Protein AF-V5GYK9-F1 (afdb_monomer_lite)

InterPro domains:
  IPR052269 Golgi apparatus maintenance and PI4KB interaction protein [PTHR22973] (2-96)

Organism: Anoplophora glabripennis (NCBI:txid217634)

Radius of gyration: 25.39 Å; chains: 1; bounding box: 50×45×72 Å

Foldseek 3Di:
DVVVVVVVVVVVVVVVVVVVVVVVVVVVVVVVVVVVVLVVLLVVLCVVCVVVLLVVLCVVDPPDVPSSVVSSVVVSVVVSVVVVVVVVVCVVDPPNVVPVPPPDD

Secondary structure (DSSP, 8-state):
-HHHHHHHHHHHHHHHHHHHHHHHHHHHHHHHHHHHHHHHHHHHHHHHHHHHHHHHHHHHSTT-HHHHHHHHHHHHHHHHHHHHHHHHHHHH-TTGGGTTSS---

Structure (mmCIF, N/CA/C/O backbone):
data_AF-V5GYK9-F1
#
_entry.id   AF-V5GYK9-F1
#
loop_
_atom_site.group_PDB
_atom_site.id
_atom_site.type_symbol
_atom_site.label_atom_id
_atom_site.label_alt_id
_atom_site.label_comp_id
_atom_site.label_asym_id
_atom_site.label_entity_id
_atom_site.label_seq_id
_atom_site.pdbx_PDB_ins_code
_atom_site.Cartn_x
_atom_site.Cartn_y
_atom_site.Cartn_z
_atom_site.occupancy
_atom_site.B_iso_or_equiv
_atom_site.auth_seq_id
_atom_site.auth_comp_id
_atom_site.auth_asym_id
_atom_site.auth_atom_id
_atom_site.pdbx_PDB_model_num
ATOM 1 N N . ARG A 1 1 ? 27.685 2.280 -54.224 1.00 64.06 1 ARG A N 1
ATOM 2 C CA . ARG A 1 1 ? 28.354 2.456 -52.909 1.00 64.06 1 ARG A CA 1
ATOM 3 C C . ARG A 1 1 ? 27.476 3.265 -51.952 1.00 64.06 1 ARG A C 1
ATOM 5 O O . ARG A 1 1 ? 27.066 2.670 -50.975 1.00 64.06 1 ARG A O 1
ATOM 12 N N . LYS A 1 2 ? 27.051 4.496 -52.290 1.00 73.31 2 LYS A N 1
ATOM 13 C CA . LYS A 1 2 ? 26.151 5.321 -51.447 1.00 73.31 2 LYS A CA 1
ATOM 14 C C . LYS A 1 2 ? 24.821 4.654 -51.027 1.00 73.31 2 LYS A C 1
ATOM 16 O O . LYS A 1 2 ? 24.480 4.709 -49.859 1.00 73.31 2 LYS A O 1
ATOM 21 N N . ALA A 1 3 ? 24.126 3.955 -51.933 1.00 78.44 3 ALA A N 1
ATOM 22 C CA . ALA A 1 3 ? 22.842 3.307 -51.613 1.00 78.44 3 ALA A CA 1
ATOM 23 C C . ALA A 1 3 ? 22.942 2.191 -50.546 1.00 78.44 3 ALA A C 1
ATOM 25 O O . ALA A 1 3 ? 22.104 2.123 -49.659 1.00 78.44 3 ALA A O 1
ATOM 26 N N . LYS A 1 4 ? 24.006 1.371 -50.580 1.00 81.06 4 LYS A N 1
ATOM 27 C CA . LYS A 1 4 ? 24.253 0.330 -49.558 1.00 81.06 4 LYS A CA 1
ATOM 28 C C . LYS A 1 4 ? 24.602 0.920 -48.188 1.00 81.06 4 LYS A C 1
ATOM 30 O O . LYS A 1 4 ? 24.354 0.300 -47.163 1.00 81.06 4 LYS A O 1
ATOM 35 N N . GLU A 1 5 ? 25.219 2.096 -48.175 1.00 79.44 5 GLU A N 1
ATOM 36 C CA . GLU A 1 5 ? 25.622 2.786 -46.949 1.00 79.44 5 GLU A CA 1
ATOM 37 C C . GLU A 1 5 ? 24.421 3.459 -46.265 1.00 79.44 5 GLU A C 1
ATOM 39 O O . GLU A 1 5 ? 24.307 3.430 -45.044 1.00 79.44 5 GLU A O 1
ATOM 44 N N . GLU A 1 6 ? 23.491 4.004 -47.054 1.00 83.19 6 GLU A N 1
ATOM 45 C CA . GLU A 1 6 ? 22.224 4.557 -46.566 1.00 83.19 6 GLU A CA 1
ATOM 46 C C . GLU A 1 6 ? 21.278 3.466 -46.037 1.00 83.19 6 GLU A C 1
ATOM 48 O O . GLU A 1 6 ? 20.672 3.638 -44.983 1.00 83.19 6 GLU A O 1
ATOM 53 N N . GLU A 1 7 ? 21.189 2.327 -46.727 1.00 85.69 7 GLU A N 1
ATOM 54 C CA . GLU A 1 7 ? 20.417 1.161 -46.280 1.00 85.69 7 GLU A CA 1
ATOM 55 C C . GLU A 1 7 ? 20.956 0.596 -44.956 1.00 85.69 7 GLU A C 1
ATOM 57 O O . GLU A 1 7 ? 20.190 0.380 -44.021 1.00 85.69 7 GLU A O 1
ATOM 62 N N . SER A 1 8 ? 22.282 0.463 -44.830 1.00 86.94 8 SER A N 1
ATOM 63 C CA . SER A 1 8 ? 22.931 0.039 -43.582 1.00 86.94 8 SER A CA 1
ATOM 64 C C . SER A 1 8 ? 22.655 1.005 -42.419 1.00 86.94 8 SER A C 1
ATOM 66 O O . SER A 1 8 ? 22.355 0.570 -41.311 1.00 86.94 8 SER A O 1
ATOM 68 N N . ARG A 1 9 ? 22.671 2.325 -42.667 1.00 89.88 9 ARG A N 1
ATOM 69 C CA . ARG A 1 9 ? 22.316 3.329 -41.645 1.00 89.88 9 ARG A CA 1
ATOM 70 C C . ARG A 1 9 ? 20.864 3.215 -41.184 1.00 89.88 9 ARG A C 1
ATOM 72 O O . ARG A 1 9 ? 20.625 3.290 -39.985 1.00 89.88 9 ARG A O 1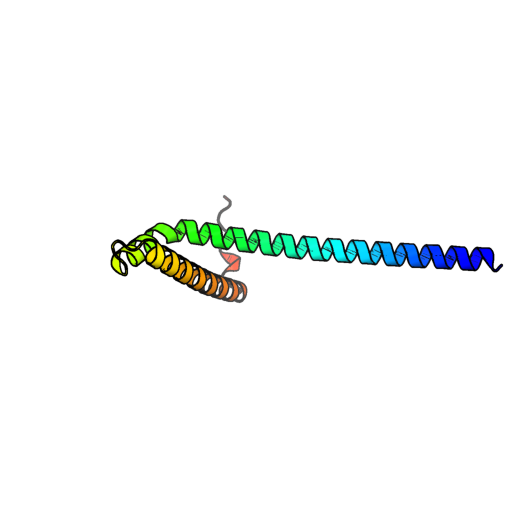
ATOM 79 N N . LYS A 1 10 ? 19.919 3.008 -42.107 1.00 92.00 10 LYS A N 1
ATOM 80 C CA . LYS A 1 10 ? 18.493 2.842 -41.771 1.00 92.00 10 LYS A CA 1
ATOM 81 C C . LYS A 1 10 ? 18.243 1.586 -40.938 1.00 92.00 10 LYS A C 1
ATOM 83 O O . LYS A 1 10 ? 17.485 1.652 -39.981 1.00 92.00 10 LYS A O 1
ATOM 88 N N . LEU A 1 11 ? 18.913 0.476 -41.258 1.00 92.25 11 LEU A N 1
ATOM 89 C CA . LEU A 1 11 ? 18.813 -0.764 -40.479 1.00 92.25 11 LEU A CA 1
ATOM 90 C C . LEU A 1 11 ? 19.337 -0.591 -39.047 1.00 92.25 11 LEU A C 1
ATOM 92 O O . LEU A 1 11 ? 18.701 -1.058 -38.110 1.00 92.25 11 LEU A O 1
ATOM 96 N N . ILE A 1 12 ? 20.461 0.113 -38.872 1.00 92.06 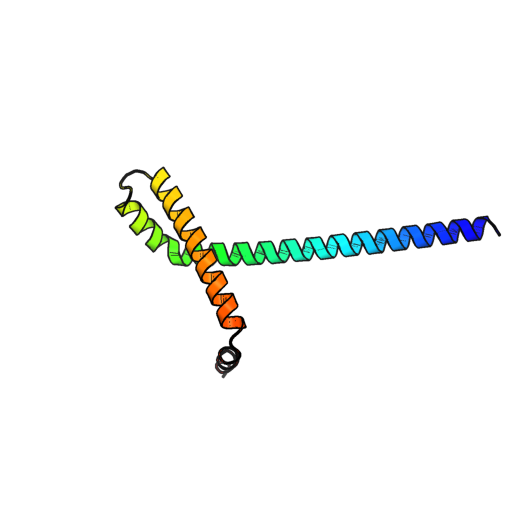12 ILE A N 1
ATOM 97 C CA . ILE A 1 12 ? 21.015 0.399 -37.539 1.00 92.06 12 ILE A CA 1
ATOM 98 C C . ILE A 1 12 ? 20.064 1.301 -36.741 1.00 92.06 12 ILE A C 1
ATOM 100 O O . ILE A 1 12 ? 19.773 1.000 -35.590 1.00 92.06 12 ILE A O 1
ATOM 104 N N . GLU A 1 13 ? 19.533 2.364 -37.351 1.00 91.12 13 GLU A N 1
ATOM 105 C CA . GLU A 1 13 ? 18.589 3.277 -36.690 1.00 91.12 13 GLU A CA 1
ATOM 106 C C . GLU A 1 13 ? 17.280 2.570 -36.292 1.00 91.12 13 GLU A C 1
ATOM 108 O O . GLU A 1 13 ? 16.744 2.802 -35.206 1.00 91.12 13 GLU A O 1
ATOM 113 N N . GLU A 1 14 ? 16.767 1.678 -37.143 1.00 91.31 14 GLU A N 1
ATOM 114 C CA . GLU A 1 14 ? 15.575 0.880 -36.850 1.00 91.31 14 GLU A CA 1
ATOM 115 C C . GLU A 1 14 ? 15.827 -0.129 -35.720 1.00 91.31 14 GLU A C 1
ATOM 117 O O . GLU A 1 14 ? 14.997 -0.251 -34.817 1.00 91.31 14 GLU A O 1
ATOM 122 N N . GLU A 1 15 ? 16.989 -0.791 -35.709 1.00 91.25 15 GLU A N 1
ATOM 123 C CA . GLU A 1 15 ? 17.385 -1.708 -34.635 1.00 91.25 15 GLU A CA 1
ATOM 124 C C . GLU A 1 15 ? 17.580 -0.974 -33.297 1.00 91.25 15 GLU A C 1
ATOM 126 O O . GLU A 1 15 ? 17.112 -1.446 -32.260 1.00 91.25 15 GLU A O 1
ATOM 131 N N . GLU A 1 16 ? 18.214 0.203 -33.298 1.00 92.38 16 GLU A N 1
ATOM 132 C CA . GLU A 1 16 ? 18.362 1.040 -32.100 1.00 92.38 16 GLU A CA 1
ATOM 133 C C . GLU A 1 16 ? 17.006 1.521 -31.575 1.00 92.38 16 GLU A C 1
ATOM 135 O O . GLU A 1 16 ? 16.753 1.498 -30.367 1.00 92.38 16 GLU A O 1
ATOM 140 N N . LYS A 1 17 ? 16.097 1.909 -32.475 1.00 94.75 17 LYS A N 1
ATOM 141 C CA . LYS A 1 17 ? 14.736 2.312 -32.111 1.00 94.75 17 LYS A CA 1
ATOM 142 C C . LYS A 1 17 ? 13.930 1.147 -31.539 1.00 94.75 17 LYS A C 1
ATOM 144 O O . LYS A 1 17 ? 13.179 1.349 -30.582 1.00 94.75 17 LYS A O 1
ATOM 149 N N . LEU A 1 18 ? 14.086 -0.054 -32.096 1.00 94.62 18 LEU A N 1
ATOM 150 C CA . LEU A 1 18 ? 13.443 -1.261 -31.586 1.00 94.62 18 LEU A CA 1
ATOM 151 C C . LEU A 1 18 ? 13.966 -1.601 -30.188 1.00 94.62 18 LEU A C 1
ATOM 153 O O . LEU A 1 18 ? 13.162 -1.698 -29.264 1.00 94.62 18 LEU A O 1
ATOM 157 N N . LYS A 1 19 ? 15.293 -1.654 -30.008 1.00 94.25 19 LYS A N 1
ATOM 158 C CA . LYS A 1 19 ? 15.937 -1.902 -28.707 1.00 94.25 19 LYS A CA 1
ATOM 159 C C . LYS A 1 19 ? 15.482 -0.908 -27.645 1.00 94.25 19 LYS A C 1
ATOM 161 O O . LYS A 1 19 ? 15.098 -1.311 -26.551 1.00 94.25 19 LYS A O 1
ATOM 166 N N . LYS A 1 20 ? 15.451 0.385 -27.979 1.00 93.38 20 LYS A N 1
ATOM 167 C CA . LYS A 1 20 ? 14.966 1.422 -27.062 1.00 93.38 20 LYS A CA 1
ATOM 168 C C . LYS A 1 20 ? 13.494 1.221 -26.696 1.00 93.38 20 LYS A C 1
ATOM 170 O O . LYS A 1 20 ? 13.131 1.355 -25.533 1.00 93.38 20 LYS A O 1
ATOM 175 N N . SER A 1 21 ? 12.646 0.874 -27.664 1.00 93.25 21 SER A N 1
ATOM 176 C CA . SER A 1 21 ? 11.229 0.603 -27.397 1.00 93.25 21 SER A CA 1
ATOM 177 C C . SER A 1 21 ? 11.026 -0.638 -26.522 1.00 93.25 21 SER A C 1
ATOM 179 O O . SER A 1 21 ? 10.135 -0.649 -25.674 1.00 93.25 21 SER A O 1
ATOM 181 N N . GLU A 1 22 ? 11.829 -1.683 -26.709 1.00 94.12 22 GLU A N 1
ATOM 182 C CA . GLU A 1 22 ? 11.799 -2.886 -25.872 1.00 94.12 22 GLU A CA 1
ATOM 183 C C . GLU A 1 22 ? 12.261 -2.594 -24.442 1.00 94.12 22 GLU A C 1
ATOM 185 O O . GLU A 1 22 ? 11.620 -3.043 -23.493 1.00 94.12 22 GLU A O 1
ATOM 190 N N . GLU A 1 23 ? 13.308 -1.786 -24.277 1.00 94.06 23 GLU A N 1
ATOM 191 C CA . GLU A 1 23 ? 13.781 -1.332 -22.968 1.00 94.06 23 GLU A CA 1
ATOM 192 C C . GLU A 1 23 ? 12.723 -0.484 -22.246 1.00 94.06 23 GLU A C 1
ATOM 194 O O . GLU A 1 23 ? 12.416 -0.732 -21.080 1.00 94.06 23 GLU A O 1
ATOM 199 N N . GLU A 1 24 ? 12.082 0.456 -22.947 1.00 93.94 24 GLU A N 1
ATOM 200 C CA . GLU A 1 24 ? 10.978 1.256 -22.403 1.00 93.94 24 GLU A CA 1
ATOM 201 C C . GLU A 1 24 ? 9.797 0.379 -21.960 1.00 93.94 24 GLU A C 1
ATOM 203 O O . GLU A 1 24 ? 9.250 0.578 -20.871 1.00 93.94 24 GLU A O 1
ATOM 208 N N . LYS A 1 25 ? 9.423 -0.626 -22.764 1.00 95.06 25 LYS A N 1
ATOM 209 C CA . LYS A 1 25 ? 8.373 -1.595 -22.407 1.00 95.06 25 LYS A CA 1
ATOM 210 C C . LYS A 1 25 ? 8.755 -2.413 -21.183 1.00 95.06 25 LYS A C 1
ATOM 212 O O . LYS A 1 25 ? 7.924 -2.595 -20.297 1.00 95.06 25 LYS A O 1
ATOM 217 N N . PHE A 1 26 ? 9.999 -2.878 -21.117 1.00 94.81 26 PHE A N 1
ATOM 218 C CA . PHE A 1 26 ? 10.493 -3.632 -19.975 1.00 94.81 26 PHE A CA 1
ATOM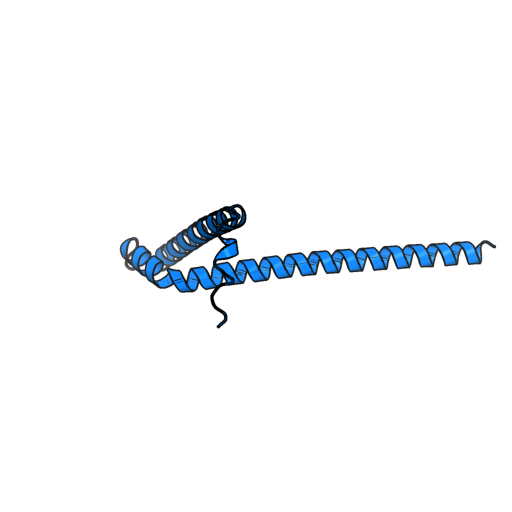 219 C C . PHE A 1 26 ? 10.433 -2.794 -18.693 1.00 94.81 26 PHE A C 1
ATOM 221 O O . PHE A 1 26 ? 9.896 -3.255 -17.688 1.00 94.81 26 PHE A O 1
ATOM 228 N N . ILE A 1 27 ? 10.903 -1.543 -18.735 1.00 95.19 27 ILE A N 1
ATOM 229 C CA . ILE A 1 27 ? 10.844 -0.619 -17.594 1.00 95.19 27 ILE A CA 1
ATOM 230 C C . ILE A 1 27 ? 9.392 -0.370 -17.172 1.00 95.19 27 ILE A C 1
ATOM 232 O O . ILE A 1 27 ? 9.081 -0.448 -15.983 1.00 95.19 27 ILE A O 1
ATOM 236 N N . GLN A 1 28 ? 8.485 -0.117 -18.122 1.00 94.06 28 GLN A N 1
ATOM 237 C CA . GLN A 1 28 ? 7.066 0.052 -17.804 1.00 94.06 28 GLN A CA 1
ATOM 238 C C . GLN A 1 28 ? 6.464 -1.189 -17.147 1.00 94.06 28 GLN A C 1
ATOM 240 O O . GLN A 1 28 ? 5.740 -1.066 -16.162 1.00 94.06 28 GLN A O 1
ATOM 245 N N . GLU A 1 29 ? 6.772 -2.381 -17.653 1.00 94.38 29 GLU A N 1
ATOM 246 C CA . GLU A 1 29 ? 6.278 -3.626 -17.073 1.00 94.38 29 GLU A CA 1
ATOM 247 C C . GLU A 1 29 ? 6.778 -3.819 -15.635 1.00 94.38 29 GLU A C 1
ATOM 249 O O . GLU A 1 29 ? 6.002 -4.225 -14.768 1.00 94.38 29 GLU A O 1
ATOM 254 N N . GLN A 1 30 ? 8.042 -3.487 -15.351 1.00 93.81 30 GLN A N 1
ATOM 255 C CA . GLN A 1 30 ? 8.579 -3.539 -13.988 1.00 93.81 30 GLN A CA 1
ATOM 256 C C . GLN A 1 30 ? 7.860 -2.560 -13.053 1.00 93.81 30 GLN A C 1
ATOM 258 O O . GLN A 1 30 ? 7.444 -2.956 -11.965 1.00 93.81 30 GLN A O 1
ATOM 263 N N . LEU A 1 31 ? 7.644 -1.314 -13.489 1.00 94.38 31 LEU A N 1
ATOM 264 C CA . LEU A 1 31 ? 6.919 -0.312 -12.701 1.00 94.38 31 LEU A CA 1
ATOM 265 C C . LEU A 1 31 ? 5.480 -0.751 -12.402 1.00 94.38 31 LEU A C 1
ATOM 267 O O . LEU A 1 31 ? 5.018 -0.634 -11.269 1.00 94.38 31 LEU A O 1
ATOM 271 N N . LEU A 1 32 ? 4.784 -1.313 -13.395 1.00 95.31 32 LEU A N 1
ATOM 272 C CA . LEU A 1 32 ? 3.426 -1.829 -13.219 1.00 95.31 32 LEU A CA 1
ATOM 273 C C . LEU A 1 32 ? 3.378 -2.999 -12.232 1.00 95.31 32 LEU A C 1
ATOM 275 O O . LEU A 1 32 ? 2.465 -3.072 -11.408 1.00 95.31 32 LEU A O 1
ATOM 279 N N . LYS A 1 33 ? 4.357 -3.908 -12.291 1.00 94.69 33 LYS A N 1
ATOM 280 C CA . LYS A 1 33 ? 4.462 -5.023 -11.340 1.00 94.69 33 LYS A CA 1
ATOM 281 C C . LYS A 1 33 ? 4.712 -4.530 -9.920 1.00 94.69 33 LYS A C 1
ATOM 283 O O . LYS A 1 33 ? 4.040 -4.992 -9.001 1.00 94.69 33 LYS A O 1
ATOM 288 N N . GLU A 1 34 ? 5.635 -3.590 -9.737 1.00 91.75 34 GLU A N 1
ATOM 289 C CA . GLU A 1 34 ? 5.920 -3.011 -8.422 1.00 91.75 34 GLU A CA 1
ATOM 290 C C . GLU A 1 34 ? 4.681 -2.318 -7.841 1.00 91.75 34 GLU A C 1
ATOM 292 O O . GLU A 1 34 ? 4.317 -2.540 -6.683 1.00 91.75 34 GLU A O 1
ATOM 297 N N . GLU A 1 35 ? 3.971 -1.539 -8.660 1.00 94.19 35 GLU A N 1
ATOM 298 C CA . GLU A 1 35 ? 2.736 -0.885 -8.241 1.00 94.19 35 GLU A CA 1
ATOM 299 C C . GLU A 1 35 ? 1.643 -1.902 -7.877 1.00 94.19 35 GLU A C 1
ATOM 301 O O . GLU A 1 35 ? 0.944 -1.727 -6.875 1.00 94.19 35 GLU A O 1
ATOM 306 N N . ALA A 1 36 ? 1.506 -2.984 -8.647 1.00 94.94 36 ALA A N 1
ATOM 307 C CA . ALA A 1 36 ? 0.549 -4.046 -8.357 1.00 94.94 36 ALA A CA 1
ATOM 308 C C . ALA A 1 36 ? 0.843 -4.720 -7.008 1.00 94.94 36 ALA A C 1
ATOM 310 O O . ALA A 1 36 ? -0.069 -4.877 -6.194 1.00 94.94 36 ALA A O 1
ATOM 311 N N . ILE A 1 37 ? 2.109 -5.048 -6.736 1.00 92.38 37 ILE A N 1
ATOM 312 C CA . ILE A 1 37 ? 2.537 -5.632 -5.456 1.00 92.38 37 ILE A CA 1
ATOM 313 C C . ILE A 1 37 ? 2.245 -4.663 -4.307 1.00 92.38 37 ILE A C 1
ATOM 315 O O . ILE A 1 37 ? 1.652 -5.048 -3.299 1.00 92.38 37 ILE A O 1
ATOM 319 N N . LYS A 1 38 ? 2.590 -3.381 -4.470 1.00 92.56 38 LYS A N 1
ATOM 320 C CA . LYS A 1 38 ? 2.295 -2.341 -3.478 1.00 92.56 38 LYS A CA 1
ATOM 321 C C . LYS A 1 38 ? 0.803 -2.272 -3.152 1.00 92.56 38 LYS A C 1
ATOM 323 O O . LYS A 1 38 ? 0.434 -2.230 -1.978 1.00 92.56 38 LYS A O 1
ATOM 328 N N . ARG A 1 39 ? -0.056 -2.271 -4.175 1.00 93.56 39 ARG A N 1
ATOM 329 C CA . ARG A 1 39 ? -1.516 -2.240 -4.001 1.00 93.56 39 ARG A CA 1
ATOM 330 C C . ARG A 1 39 ? -2.023 -3.479 -3.267 1.00 93.56 39 ARG A C 1
ATOM 332 O O . ARG A 1 39 ? -2.845 -3.333 -2.371 1.00 93.56 39 ARG A O 1
ATOM 339 N N . GLN A 1 40 ? -1.506 -4.664 -3.591 1.00 95.25 40 GLN A N 1
ATOM 340 C CA . GLN A 1 40 ? -1.873 -5.904 -2.899 1.00 95.25 40 GLN A CA 1
ATOM 341 C C . GLN A 1 40 ? -1.518 -5.855 -1.409 1.00 95.25 40 GLN A C 1
ATOM 343 O O . GLN A 1 40 ? -2.355 -6.193 -0.576 1.00 95.25 40 GLN A O 1
ATOM 348 N N . ILE A 1 41 ? -0.319 -5.373 -1.063 1.00 93.62 41 ILE A N 1
ATOM 349 C CA . ILE A 1 41 ? 0.095 -5.205 0.339 1.00 93.62 41 ILE A CA 1
ATOM 350 C C . ILE A 1 41 ? -0.851 -4.240 1.060 1.00 93.62 41 ILE A C 1
ATOM 352 O O . ILE A 1 41 ? -1.336 -4.548 2.145 1.00 93.62 41 ILE A O 1
ATOM 356 N N . GLN A 1 42 ? -1.150 -3.087 0.455 1.00 93.94 42 GLN A N 1
ATOM 357 C CA . GLN A 1 42 ? -2.076 -2.117 1.045 1.00 93.94 42 GLN A CA 1
ATOM 358 C C . GLN A 1 42 ? -3.472 -2.707 1.257 1.00 93.94 42 GLN A C 1
ATOM 360 O O . GLN A 1 42 ? -4.044 -2.532 2.327 1.00 93.94 42 GLN A O 1
ATOM 365 N N . GLN A 1 43 ? -4.012 -3.426 0.271 1.00 95.44 43 GLN A N 1
ATOM 366 C CA . GLN A 1 43 ? -5.325 -4.061 0.384 1.00 95.44 43 GLN A CA 1
ATOM 367 C C . GLN A 1 43 ? -5.358 -5.098 1.505 1.00 95.44 43 GLN A C 1
ATOM 369 O O . GLN A 1 43 ? -6.239 -5.024 2.356 1.00 95.44 43 GLN A O 1
ATOM 374 N N . ALA A 1 44 ? -4.368 -5.990 1.568 1.00 96.31 44 ALA A N 1
ATOM 375 C CA . ALA A 1 44 ? -4.293 -7.009 2.610 1.00 96.31 44 ALA A CA 1
ATOM 376 C C . ALA A 1 44 ? -4.175 -6.394 4.018 1.00 96.31 44 ALA A C 1
ATOM 378 O O . ALA A 1 44 ? -4.883 -6.801 4.939 1.00 96.31 44 ALA A O 1
ATOM 379 N N . LEU A 1 45 ? -3.329 -5.370 4.188 1.00 94.94 45 LEU A N 1
ATOM 380 C CA . LEU A 1 45 ? -3.208 -4.661 5.467 1.00 94.94 45 LEU A CA 1
ATOM 381 C C . LEU A 1 45 ? -4.502 -3.930 5.834 1.00 94.94 45 LEU A C 1
ATOM 383 O O . LEU A 1 45 ? -4.887 -3.915 7.005 1.00 94.94 45 LEU A O 1
ATOM 387 N N . ASN A 1 46 ? -5.178 -3.333 4.851 1.00 93.25 46 ASN A N 1
ATOM 388 C CA . ASN A 1 46 ? -6.453 -2.663 5.061 1.00 93.25 46 ASN A CA 1
ATOM 389 C C . ASN A 1 46 ? -7.520 -3.657 5.511 1.00 93.25 46 ASN A C 1
ATOM 391 O O . ASN A 1 46 ? -8.176 -3.389 6.508 1.00 93.25 46 ASN A O 1
ATOM 395 N N . GLU A 1 47 ? -7.662 -4.802 4.843 1.00 95.19 47 GLU A N 1
ATOM 396 C CA . GLU A 1 47 ? -8.599 -5.864 5.233 1.00 95.19 47 GLU A CA 1
ATOM 397 C C . GLU A 1 47 ? -8.331 -6.359 6.658 1.00 95.19 47 GLU A C 1
ATOM 399 O O . GLU A 1 47 ? -9.260 -6.490 7.452 1.00 95.19 47 GLU A O 1
ATOM 404 N N . GLN A 1 48 ? -7.059 -6.551 7.018 1.00 95.19 48 GLN A N 1
ATOM 405 C CA . GLN A 1 48 ? -6.668 -7.002 8.353 1.00 95.19 48 GLN A CA 1
ATOM 406 C C . GLN A 1 48 ? -6.998 -5.982 9.456 1.00 95.19 48 GLN A C 1
ATOM 408 O O . GLN A 1 48 ? -7.345 -6.364 10.574 1.00 95.19 48 GLN A O 1
ATOM 413 N N . THR A 1 49 ? -6.858 -4.684 9.173 1.00 94.50 49 THR A N 1
ATOM 414 C CA . THR A 1 49 ? -6.931 -3.619 10.193 1.00 94.50 49 THR A CA 1
ATOM 415 C C . THR A 1 49 ? -8.221 -2.806 10.165 1.00 94.50 49 THR A C 1
ATOM 417 O O . THR A 1 49 ? -8.471 -2.028 11.091 1.00 94.50 49 THR A O 1
ATOM 420 N N . TYR A 1 50 ? -9.065 -2.994 9.145 1.00 96.00 50 TYR A N 1
ATOM 421 C CA . TYR A 1 50 ? -10.247 -2.168 8.909 1.00 96.00 50 TYR A CA 1
ATOM 422 C C . TYR A 1 50 ? -11.169 -2.113 10.123 1.00 96.00 50 TYR A C 1
ATOM 424 O O . TYR A 1 50 ? -11.512 -1.022 10.572 1.00 96.00 50 TYR A O 1
ATOM 432 N N . ASP A 1 51 ? -11.524 -3.258 10.708 1.00 96.88 51 ASP A N 1
ATOM 433 C CA . ASP A 1 51 ? -12.441 -3.295 11.850 1.00 96.88 51 ASP A CA 1
ATOM 434 C C . ASP A 1 51 ? -11.882 -2.575 13.082 1.00 96.88 51 ASP A C 1
ATOM 436 O O . ASP A 1 51 ? -12.627 -1.921 13.816 1.00 96.88 51 ASP A O 1
ATOM 440 N N . GLN A 1 52 ? -10.572 -2.667 13.319 1.00 97.38 52 GLN A N 1
ATOM 441 C CA . GLN A 1 52 ? -9.923 -1.985 14.436 1.00 97.38 52 GLN A CA 1
ATOM 442 C C . GLN A 1 52 ? -9.928 -0.469 14.225 1.00 97.38 52 GLN A C 1
ATOM 444 O O . GLN A 1 52 ? -10.321 0.279 15.123 1.00 97.38 52 GLN A O 1
ATOM 449 N N . PHE A 1 53 ? -9.535 -0.013 13.034 1.00 97.75 53 PHE A N 1
ATOM 450 C CA . PHE A 1 53 ? -9.508 1.411 12.705 1.00 97.75 53 PHE A CA 1
ATOM 451 C C . PHE A 1 53 ? -10.905 2.006 12.627 1.00 97.75 53 PHE A C 1
ATOM 453 O O . PHE A 1 53 ? -11.109 3.120 13.101 1.00 97.75 53 PHE A O 1
ATOM 460 N N . ARG A 1 54 ? -11.884 1.258 12.115 1.00 97.00 54 ARG A N 1
ATOM 461 C CA . ARG A 1 54 ? -13.284 1.670 12.088 1.00 97.00 54 ARG A CA 1
ATOM 462 C C . ARG A 1 54 ? -13.817 1.888 13.501 1.00 97.00 54 ARG A C 1
ATOM 464 O O . ARG A 1 54 ? -14.343 2.960 13.776 1.00 97.00 54 ARG A O 1
ATOM 471 N N . LYS A 1 55 ? -13.635 0.924 14.411 1.00 97.62 55 LYS A N 1
ATOM 472 C CA . LYS A 1 55 ? -14.065 1.068 15.815 1.00 97.62 55 LYS A CA 1
ATOM 473 C C . LYS A 1 55 ? -13.400 2.265 16.489 1.00 97.62 55 LYS A C 1
ATOM 475 O O . LYS A 1 55 ? -14.065 3.023 17.189 1.00 97.62 55 LYS A O 1
ATOM 480 N N . TYR A 1 56 ? -12.100 2.451 16.266 1.00 97.75 56 TYR A N 1
ATOM 481 C CA . TYR A 1 56 ? -11.377 3.602 16.799 1.00 97.75 56 TYR A CA 1
ATOM 482 C C . TYR A 1 56 ? -11.917 4.923 16.232 1.00 97.75 56 TYR A C 1
ATOM 484 O O . TYR A 1 56 ? -12.168 5.864 16.980 1.00 97.75 56 TYR A O 1
ATOM 492 N N . ALA A 1 57 ? -12.171 4.983 14.926 1.00 97.88 57 ALA A N 1
ATOM 493 C CA . ALA A 1 57 ? -12.701 6.167 14.271 1.00 97.88 57 ALA A CA 1
ATOM 494 C C . ALA A 1 57 ? -14.129 6.506 14.725 1.00 97.88 57 ALA A C 1
ATOM 496 O O . ALA A 1 57 ? -14.419 7.673 14.978 1.00 97.88 57 ALA A O 1
ATOM 497 N N . GLU A 1 58 ? -14.995 5.505 14.899 1.00 97.44 58 GLU A N 1
ATOM 498 C CA . GLU A 1 58 ? -16.343 5.676 15.459 1.00 97.44 58 GLU A CA 1
ATOM 499 C C . GLU A 1 58 ? -16.310 6.250 16.883 1.00 97.44 58 GLU A C 1
ATOM 501 O O . GLU A 1 58 ? -17.161 7.067 17.229 1.00 97.44 58 GLU A O 1
ATOM 506 N N . GLN A 1 59 ? -15.318 5.872 17.698 1.00 97.12 59 GLN A N 1
ATOM 507 C CA . GLN A 1 59 ? -15.129 6.430 19.041 1.00 97.12 59 GLN A CA 1
ATOM 508 C C . GLN A 1 59 ? -14.663 7.891 19.016 1.00 97.12 59 GLN A C 1
ATOM 510 O O . GLN A 1 59 ? -15.096 8.674 19.859 1.00 97.12 59 GLN A O 1
ATOM 515 N N . GLN A 1 60 ? -13.785 8.265 18.078 1.00 96.56 60 GLN A N 1
ATOM 516 C CA . GLN A 1 60 ? -13.283 9.642 17.966 1.00 96.56 60 GLN A CA 1
ATOM 517 C C . GLN A 1 60 ? -14.310 10.592 17.336 1.00 96.56 60 GLN A C 1
ATOM 519 O O . GLN A 1 60 ? -14.437 11.743 17.751 1.00 96.56 60 GLN A O 1
ATOM 524 N N . TYR A 1 61 ? -15.046 10.109 16.335 1.00 96.50 61 TYR A N 1
ATOM 525 C CA . TYR A 1 61 ? -15.973 10.900 15.529 1.00 96.50 61 TYR A CA 1
ATOM 526 C C . TYR A 1 61 ? -17.346 10.220 15.429 1.00 96.50 61 TYR A C 1
ATOM 528 O O . TYR A 1 61 ? -17.756 9.804 14.342 1.00 96.50 61 TYR A O 1
ATOM 536 N N . PRO A 1 62 ? -18.088 10.075 16.540 1.00 96.12 62 PRO A N 1
ATOM 537 C CA . PRO A 1 62 ? -19.388 9.413 16.524 1.00 96.12 62 PRO A CA 1
ATOM 538 C C . PRO A 1 62 ? -20.384 10.173 15.638 1.00 96.12 62 PRO A C 1
ATOM 540 O O . PRO A 1 62 ? -20.572 11.378 15.787 1.00 96.12 62 PRO A O 1
ATOM 543 N N . GLY A 1 63 ? -21.035 9.461 14.714 1.00 94.88 63 GLY A N 1
ATOM 544 C CA . GLY A 1 63 ? -22.035 10.036 13.804 1.00 94.88 63 GLY A CA 1
ATOM 545 C C . GLY A 1 63 ? -21.480 10.879 12.647 1.00 94.88 63 GLY A C 1
ATOM 546 O O . GLY A 1 63 ? -22.273 11.459 11.911 1.00 94.88 63 GLY A O 1
ATOM 547 N N . ASP A 1 64 ? -20.156 10.934 12.460 1.00 97.44 64 ASP A N 1
ATOM 548 C CA . ASP A 1 64 ? -19.504 11.686 11.378 1.00 97.44 64 ASP A CA 1
ATOM 549 C C . ASP A 1 64 ? -18.718 10.736 10.447 1.00 97.44 64 ASP A C 1
ATOM 551 O O . ASP A 1 64 ? -17.516 10.523 10.634 1.00 97.44 64 ASP A O 1
ATOM 555 N N . PRO A 1 65 ? -19.384 10.119 9.450 1.00 95.62 65 PRO A N 1
ATOM 556 C CA . PRO A 1 65 ? -18.762 9.123 8.576 1.00 95.62 65 PRO A CA 1
ATOM 557 C C . PRO A 1 65 ? -17.637 9.703 7.707 1.00 95.62 65 PRO A C 1
ATOM 559 O O .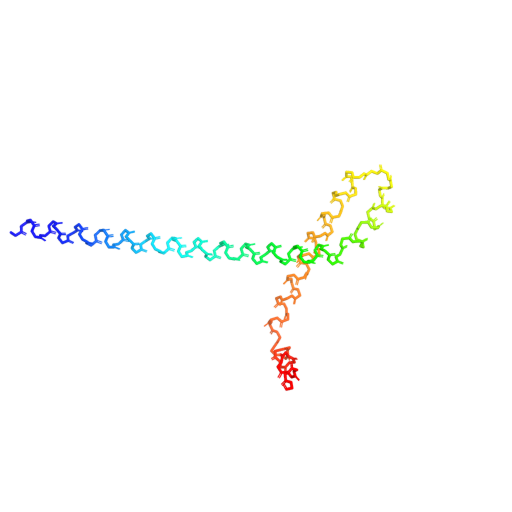 PRO A 1 65 ? -16.722 8.974 7.325 1.00 95.62 65 PRO A O 1
ATOM 562 N N . GLU A 1 66 ? -17.666 11.006 7.415 1.00 97.81 66 GLU A N 1
ATOM 563 C CA . GLU A 1 66 ? -16.621 11.670 6.635 1.00 97.81 66 GLU A CA 1
ATOM 564 C C . GLU A 1 66 ? -15.320 11.755 7.440 1.00 97.81 66 GLU A C 1
ATOM 566 O O . GLU A 1 66 ? -14.263 11.313 6.976 1.00 97.81 66 GLU A O 1
ATOM 571 N N . LYS A 1 67 ? -15.387 12.245 8.685 1.00 97.31 67 LYS A N 1
ATOM 572 C CA . LYS A 1 67 ? -14.208 12.274 9.564 1.00 97.31 67 LYS A CA 1
ATOM 573 C C . LYS A 1 67 ? -13.729 10.876 9.927 1.00 97.31 67 LYS A C 1
ATOM 575 O O . LYS A 1 67 ? -12.518 10.660 9.986 1.00 97.31 67 LYS A O 1
ATOM 580 N N . GLN A 1 68 ? -14.644 9.924 10.114 1.00 97.62 68 GLN A N 1
ATOM 581 C CA . GLN A 1 68 ? -14.277 8.526 10.330 1.00 97.62 68 GLN A CA 1
ATOM 582 C C . GLN A 1 68 ? -13.476 7.970 9.149 1.00 97.62 68 GLN A C 1
ATOM 584 O O . GLN A 1 68 ? -12.395 7.421 9.351 1.00 97.62 68 GLN A O 1
ATOM 589 N N . GLY A 1 69 ? -13.961 8.158 7.917 1.00 96.62 69 GLY A N 1
ATOM 590 C CA . GLY A 1 69 ? -13.273 7.709 6.705 1.00 96.62 69 GLY A CA 1
ATOM 591 C C . GLY A 1 69 ? -11.892 8.345 6.533 1.00 96.62 69 GLY A C 1
ATOM 592 O O . GLY A 1 69 ? -10.920 7.645 6.242 1.00 96.62 69 GLY A O 1
ATOM 593 N N . ASN A 1 70 ? -11.782 9.652 6.785 1.00 97.75 70 ASN A N 1
ATOM 594 C CA . ASN A 1 70 ? -10.504 10.364 6.737 1.00 97.75 70 ASN A CA 1
ATOM 595 C C . ASN A 1 70 ? -9.502 9.817 7.766 1.00 97.75 70 ASN A C 1
ATOM 597 O O . ASN A 1 70 ? -8.345 9.573 7.419 1.00 97.75 70 ASN A O 1
ATOM 601 N N . LEU A 1 71 ? -9.945 9.568 9.002 1.00 97.62 71 LEU A N 1
ATOM 602 C CA . LEU A 1 71 ? -9.095 9.013 10.057 1.00 97.62 71 LEU A CA 1
ATOM 603 C C . LEU A 1 71 ? -8.666 7.570 9.752 1.00 97.62 71 LEU A C 1
ATOM 605 O O . LEU A 1 71 ? -7.492 7.242 9.907 1.00 97.62 71 LEU A O 1
ATOM 609 N N . ILE A 1 72 ? -9.580 6.719 9.273 1.00 97.44 72 ILE A N 1
ATOM 610 C CA . ILE A 1 72 ? -9.259 5.339 8.870 1.00 97.44 72 ILE A CA 1
ATOM 611 C C . ILE A 1 72 ? -8.171 5.349 7.797 1.00 97.44 72 ILE A C 1
ATOM 613 O O . ILE A 1 72 ? -7.180 4.633 7.929 1.00 97.44 72 ILE A O 1
ATOM 617 N N . ARG A 1 73 ? -8.310 6.199 6.773 1.00 96.44 73 ARG A N 1
ATOM 618 C CA . ARG A 1 73 ? -7.312 6.310 5.706 1.00 96.44 73 ARG A CA 1
ATOM 619 C C . ARG A 1 73 ? -5.946 6.749 6.236 1.00 96.44 73 ARG A C 1
ATOM 621 O O . ARG A 1 73 ? -4.937 6.162 5.865 1.00 96.44 73 ARG A O 1
ATOM 628 N N . GLN A 1 74 ? -5.907 7.735 7.133 1.00 97.19 74 GLN A N 1
ATOM 629 C CA . GLN A 1 74 ? -4.655 8.170 7.760 1.00 97.19 74 GLN A CA 1
ATOM 630 C C . GLN A 1 74 ? -3.984 7.040 8.550 1.00 97.19 74 GLN A C 1
ATOM 632 O O . GLN A 1 74 ? -2.773 6.856 8.443 1.00 97.19 74 GLN A O 1
ATOM 637 N N . LEU A 1 75 ? -4.757 6.270 9.319 1.00 97.50 75 LEU A N 1
ATOM 638 C CA . LEU A 1 75 ? -4.239 5.137 10.088 1.00 97.50 75 LEU A CA 1
ATOM 639 C C . LEU A 1 75 ? -3.712 4.025 9.180 1.00 97.50 75 LEU A C 1
ATOM 641 O O . LEU A 1 75 ? -2.639 3.489 9.442 1.00 97.50 75 LEU A O 1
ATOM 645 N N . GLN A 1 76 ? -4.415 3.726 8.088 1.00 96.75 76 GLN A N 1
ATOM 646 C CA . GLN A 1 76 ? -3.977 2.765 7.075 1.00 96.75 76 GLN A CA 1
ATOM 647 C C . GLN A 1 76 ? -2.669 3.194 6.401 1.00 96.75 76 GLN A C 1
ATOM 649 O O . GLN A 1 76 ? -1.747 2.385 6.289 1.00 96.75 76 GLN A O 1
ATOM 654 N N . ASP A 1 77 ? -2.546 4.470 6.024 1.00 95.81 77 ASP A N 1
ATOM 655 C CA . ASP A 1 77 ? -1.324 5.009 5.421 1.00 95.81 77 ASP A CA 1
ATOM 656 C C . ASP A 1 77 ? -0.133 4.923 6.396 1.00 95.81 77 ASP A C 1
ATOM 658 O O . ASP A 1 77 ? 0.954 4.481 6.015 1.00 95.81 77 ASP A O 1
ATOM 662 N N . GLN A 1 78 ? -0.334 5.280 7.672 1.00 96.56 78 GLN A N 1
ATOM 663 C CA . GLN A 1 78 ? 0.700 5.147 8.708 1.00 96.56 78 GLN A CA 1
ATOM 664 C C . GLN A 1 78 ? 1.082 3.684 8.955 1.00 96.56 78 GLN A C 1
ATOM 666 O O . GLN A 1 78 ? 2.269 3.359 9.033 1.00 96.56 78 GLN A O 1
ATOM 671 N N . HIS A 1 79 ? 0.094 2.794 9.034 1.00 96.06 79 HIS A N 1
ATOM 672 C CA . HIS A 1 79 ? 0.313 1.368 9.249 1.00 96.06 79 HIS A CA 1
ATOM 673 C C . HIS A 1 79 ? 1.094 0.734 8.093 1.00 96.06 79 HIS A C 1
ATOM 675 O O . HIS A 1 79 ? 2.04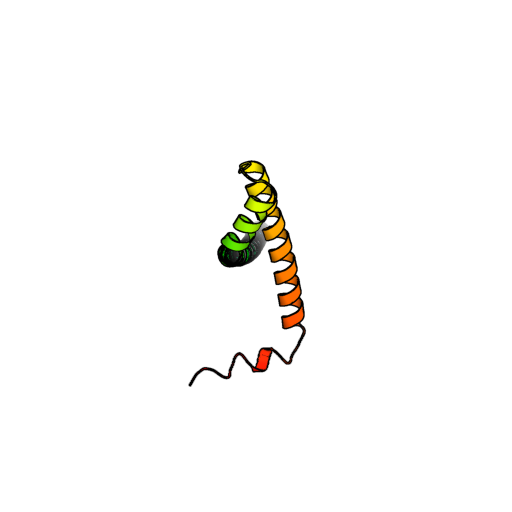4 -0.011 8.327 1.00 96.06 79 HIS A O 1
ATOM 681 N N . TYR A 1 80 ? 0.773 1.095 6.847 1.00 96.38 80 TYR A N 1
ATOM 682 C CA . TYR A 1 80 ? 1.527 0.657 5.675 1.00 96.38 80 TYR A CA 1
ATOM 683 C C . TYR A 1 80 ? 2.999 1.090 5.746 1.00 96.38 80 TYR A C 1
ATOM 685 O O . TYR A 1 80 ? 3.892 0.275 5.516 1.00 96.38 80 TYR A O 1
ATOM 693 N N . ILE A 1 81 ? 3.276 2.350 6.103 1.00 95.00 81 ILE A N 1
ATOM 694 C CA . ILE A 1 81 ? 4.655 2.850 6.232 1.00 95.00 81 ILE A CA 1
ATOM 695 C C . ILE A 1 81 ? 5.421 2.059 7.299 1.00 95.00 81 ILE A C 1
ATOM 697 O O . ILE A 1 81 ? 6.546 1.624 7.047 1.00 95.00 81 ILE A O 1
ATOM 701 N N . GLN A 1 82 ? 4.811 1.840 8.465 1.00 95.06 82 GLN A N 1
ATOM 702 C CA . GLN A 1 82 ? 5.414 1.062 9.550 1.00 95.06 82 GLN A CA 1
ATOM 703 C C . GLN A 1 82 ? 5.688 -0.386 9.127 1.00 95.06 82 GLN A C 1
ATOM 705 O O . GLN A 1 82 ? 6.785 -0.895 9.360 1.00 95.06 82 GLN A O 1
ATOM 710 N N . TYR A 1 83 ? 4.735 -1.029 8.452 1.00 94.38 83 TYR A N 1
ATOM 711 C CA . TYR A 1 83 ? 4.894 -2.386 7.934 1.00 94.38 83 TYR A CA 1
ATOM 712 C C . TYR A 1 83 ? 6.053 -2.485 6.935 1.00 94.38 83 TYR A C 1
ATOM 714 O O . TYR A 1 83 ? 6.910 -3.359 7.058 1.00 94.38 83 TYR A O 1
ATOM 722 N N . MET A 1 84 ? 6.147 -1.550 5.984 1.00 92.88 84 MET A N 1
ATOM 723 C CA . MET A 1 84 ? 7.235 -1.545 5.001 1.00 92.88 84 MET A CA 1
ATOM 724 C C . MET A 1 84 ? 8.606 -1.339 5.655 1.00 92.88 84 MET A C 1
ATOM 726 O O . MET A 1 84 ? 9.582 -1.961 5.236 1.00 92.88 84 MET A O 1
ATOM 730 N N . GLN A 1 85 ? 8.694 -0.514 6.703 1.00 93.31 85 GLN A N 1
ATOM 731 C CA . GLN A 1 85 ? 9.930 -0.347 7.473 1.00 93.31 85 GLN A CA 1
ATOM 732 C C . GLN A 1 85 ? 10.333 -1.638 8.197 1.00 93.31 85 GLN A C 1
ATOM 734 O O . GLN A 1 85 ? 11.503 -2.018 8.161 1.00 93.31 85 GLN A O 1
ATOM 739 N N . GLN A 1 86 ? 9.376 -2.338 8.814 1.00 91.94 86 GLN A N 1
ATOM 740 C CA . GLN A 1 86 ? 9.630 -3.626 9.467 1.00 91.94 86 GLN A CA 1
ATOM 741 C C . GLN A 1 86 ? 10.077 -4.689 8.461 1.00 91.94 86 GLN A C 1
ATOM 743 O O . GLN A 1 86 ? 11.038 -5.409 8.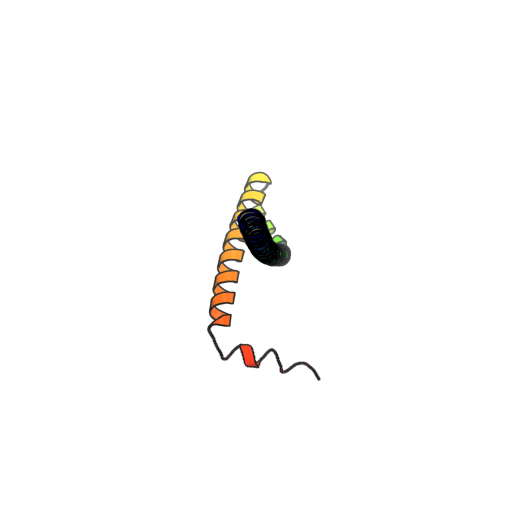717 1.00 91.94 86 GLN A O 1
ATOM 748 N N . LEU A 1 87 ? 9.440 -4.745 7.291 1.00 89.25 87 LEU A N 1
ATOM 749 C CA . LEU A 1 87 ? 9.796 -5.674 6.221 1.00 89.25 87 LEU A CA 1
ATOM 750 C C . LEU A 1 87 ? 11.222 -5.423 5.702 1.00 89.25 87 LEU A C 1
ATOM 752 O O . LEU A 1 87 ? 11.987 -6.366 5.511 1.00 89.25 87 LEU A O 1
ATOM 756 N N . GLN A 1 88 ? 11.619 -4.156 5.540 1.00 89.06 88 GLN A N 1
ATOM 757 C CA . GLN A 1 88 ? 12.995 -3.788 5.186 1.00 89.06 88 GLN A CA 1
ATOM 758 C C . GLN A 1 88 ? 14.005 -4.161 6.276 1.00 89.06 88 GLN A C 1
ATOM 760 O O . GLN A 1 88 ? 15.113 -4.588 5.956 1.00 89.06 88 GLN A O 1
ATOM 765 N N . ALA A 1 89 ? 13.649 -3.989 7.552 1.00 87.56 89 ALA A N 1
ATOM 766 C CA . ALA A 1 89 ? 14.502 -4.380 8.670 1.00 87.56 89 ALA A CA 1
ATOM 767 C C . ALA A 1 89 ? 14.680 -5.905 8.735 1.00 87.56 89 ALA A C 1
ATOM 769 O O . ALA A 1 89 ? 15.809 -6.373 8.853 1.00 87.56 89 ALA A O 1
ATOM 770 N N . ALA A 1 90 ? 13.599 -6.671 8.563 1.00 85.75 90 ALA A N 1
ATOM 771 C CA . ALA A 1 90 ? 13.632 -8.131 8.542 1.00 85.75 90 ALA A CA 1
ATOM 772 C C . ALA A 1 90 ? 14.491 -8.679 7.391 1.00 85.75 90 ALA A C 1
ATOM 774 O O . ALA A 1 90 ? 15.275 -9.596 7.595 1.00 85.75 90 ALA A O 1
ATOM 775 N N . GLN A 1 91 ? 14.425 -8.074 6.199 1.00 74.88 91 GLN A N 1
ATOM 776 C CA . GLN A 1 91 ? 15.271 -8.471 5.064 1.00 74.88 91 GLN A CA 1
ATOM 777 C C . GLN A 1 91 ? 16.771 -8.217 5.284 1.00 74.88 91 GLN A C 1
ATOM 779 O O . GLN A 1 91 ? 17.599 -8.841 4.622 1.00 74.88 91 GLN A O 1
ATOM 784 N N . ARG A 1 92 ? 17.137 -7.292 6.180 1.00 69.94 92 ARG A N 1
ATOM 785 C CA . ARG A 1 92 ? 18.539 -6.995 6.517 1.00 69.94 92 ARG A CA 1
ATOM 786 C C . ARG A 1 92 ? 19.108 -7.937 7.576 1.00 69.94 92 ARG A C 1
ATOM 788 O O . ARG A 1 92 ? 20.324 -7.947 7.749 1.00 69.94 92 ARG A O 1
ATOM 795 N N . ASP A 1 93 ? 18.262 -8.705 8.260 1.00 58.16 93 ASP A N 1
ATOM 796 C CA . ASP A 1 93 ? 18.677 -9.655 9.285 1.00 58.16 93 ASP A CA 1
ATOM 797 C C . ASP A 1 93 ? 18.828 -11.072 8.687 1.00 58.16 93 ASP A C 1
ATOM 799 O O . ASP A 1 93 ? 17.827 -11.713 8.342 1.00 58.16 93 ASP A O 1
ATOM 803 N N . PRO A 1 94 ? 20.061 -11.596 8.540 1.00 55.62 94 PRO A N 1
ATOM 804 C CA . PRO A 1 94 ? 20.303 -12.899 7.926 1.00 55.62 94 PRO A CA 1
ATOM 805 C C . PRO A 1 94 ? 19.806 -14.098 8.757 1.00 55.62 94 PRO A C 1
ATOM 807 O O . PRO A 1 94 ? 19.845 -15.220 8.245 1.00 55.62 94 PRO A O 1
ATOM 810 N N . GLU A 1 95 ? 19.332 -13.923 9.999 1.00 52.56 95 GLU A N 1
ATOM 811 C CA . GLU A 1 95 ? 18.825 -15.041 10.813 1.00 52.56 95 GLU A CA 1
ATOM 812 C C . GLU A 1 95 ? 17.348 -15.387 10.559 1.00 52.56 95 GLU A C 1
ATOM 814 O O . GLU A 1 95 ? 16.945 -16.531 10.777 1.00 52.56 95 GLU A O 1
ATOM 819 N N . THR A 1 96 ? 16.539 -14.479 10.003 1.00 53.78 96 THR A N 1
ATOM 820 C CA . THR A 1 96 ? 15.112 -14.767 9.732 1.00 53.78 96 THR A CA 1
ATOM 821 C C . THR A 1 96 ? 14.882 -15.668 8.511 1.00 53.78 96 THR A C 1
ATOM 823 O O . THR A 1 96 ? 13.870 -16.367 8.442 1.00 53.78 96 THR A O 1
ATOM 826 N N . ASN A 1 97 ? 15.845 -15.758 7.587 1.00 45.59 97 ASN A N 1
ATOM 827 C CA . ASN A 1 97 ? 15.733 -16.586 6.377 1.00 45.59 97 ASN A CA 1
ATOM 828 C C . ASN A 1 97 ? 16.008 -18.092 6.613 1.00 45.59 97 ASN A C 1
ATOM 830 O O . ASN A 1 97 ? 15.976 -18.887 5.678 1.00 45.59 97 ASN A O 1
ATOM 834 N N . LYS A 1 98 ? 16.284 -18.520 7.855 1.00 42.38 98 LYS A N 1
ATOM 835 C CA . LYS A 1 98 ? 16.422 -19.951 8.197 1.00 42.38 98 LYS A CA 1
ATOM 836 C C . LYS A 1 98 ? 15.114 -20.600 8.656 1.00 42.38 98 LYS A C 1
ATOM 838 O O . LYS A 1 98 ? 14.977 -21.811 8.528 1.00 42.38 98 LYS A O 1
ATOM 843 N N . ASN A 1 99 ? 14.134 -19.817 9.112 1.00 43.81 99 ASN A N 1
ATOM 844 C CA . ASN A 1 99 ? 12.891 -20.357 9.679 1.00 43.81 99 ASN A CA 1
ATOM 845 C C . ASN A 1 99 ? 11.736 -20.486 8.672 1.00 43.81 99 ASN A C 1
ATOM 847 O O . ASN A 1 99 ? 10.705 -21.048 9.015 1.00 43.81 99 ASN A O 1
ATOM 851 N N . ALA A 1 100 ? 11.895 -20.031 7.424 1.00 49.12 100 ALA A N 1
ATOM 852 C CA . ALA A 1 100 ? 10.880 -20.207 6.375 1.00 49.12 100 ALA A CA 1
ATOM 853 C C . ALA A 1 100 ? 11.023 -21.524 5.581 1.00 49.12 100 ALA A C 1
ATOM 855 O O . ALA A 1 100 ? 10.227 -21.784 4.682 1.00 49.12 100 ALA A O 1
ATOM 856 N N . ASN A 1 101 ? 12.030 -22.354 5.886 1.00 44.53 101 ASN A N 1
ATOM 857 C CA . ASN A 1 101 ? 12.307 -23.599 5.159 1.00 44.53 101 ASN A CA 1
ATOM 858 C C . ASN A 1 101 ? 12.311 -24.843 6.069 1.00 44.53 101 ASN A C 1
ATOM 860 O O . ASN A 1 101 ? 13.045 -25.791 5.805 1.00 44.53 101 ASN A O 1
ATOM 864 N N . CYS A 1 102 ? 11.524 -24.821 7.153 1.00 43.03 102 CYS A N 1
ATOM 865 C CA . CYS A 1 102 ? 11.392 -25.946 8.089 1.00 43.03 102 CYS A CA 1
ATOM 866 C C . CYS A 1 102 ? 9.971 -26.543 8.166 1.00 43.03 102 CYS A C 1
ATOM 868 O O . CYS A 1 102 ? 9.758 -27.443 8.964 1.00 43.03 102 CYS A O 1
ATOM 870 N N . ASP A 1 103 ? 9.030 -26.112 7.318 1.00 43.31 103 ASP A N 1
ATOM 871 C CA . ASP A 1 103 ? 7.673 -26.684 7.265 1.00 43.31 103 ASP A CA 1
ATOM 872 C C . ASP A 1 103 ? 7.283 -27.063 5.829 1.00 43.31 103 ASP A C 1
ATOM 874 O O . ASP A 1 103 ? 6.340 -26.541 5.230 1.00 43.31 103 ASP A O 1
ATOM 878 N N . LYS A 1 104 ? 8.052 -27.985 5.250 1.00 44.31 104 LYS A N 1
ATOM 879 C CA . LYS A 1 104 ? 7.529 -28.931 4.261 1.00 44.31 104 LYS A CA 1
ATOM 880 C C . LYS A 1 104 ? 7.982 -30.317 4.701 1.00 44.31 104 LYS A C 1
ATOM 882 O O . LYS A 1 104 ? 9.106 -30.715 4.402 1.00 44.31 104 LYS A O 1
ATOM 887 N N . GLU A 1 105 ? 7.125 -30.951 5.499 1.00 40.06 105 GLU A N 1
ATOM 888 C CA . GLU A 1 105 ? 7.105 -32.406 5.709 1.00 40.06 105 GLU A CA 1
ATOM 889 C C . GLU A 1 105 ? 7.126 -33.169 4.376 1.00 40.06 105 GLU A C 1
ATOM 891 O O . GLU A 1 105 ? 6.517 -32.677 3.392 1.00 40.06 105 GLU A O 1
#

Sequence (105 aa):
RKAKEEESRKLIEEEEKLKKSEEEKFIQEQLLKEEAIKRQIQQALNEQTYDQFRKYAEQQYPGDPEKQGNLIRQLQDQHYIQYMQQLQAAQRDPETNKNANCDKE

pLDDT: mean 87.2, std 16.16, range [40.06, 97.88]